Protein AF-A0AAE1U881-F1 (afdb_monomer_lite)

Radius of gyration: 25.18 Å; chains: 1; bounding box: 55×27×67 Å

Sequence (173 aa):
MDYFKRRETMLNYSKLDHSGSFHQSNKAAVLASYVVVLKIAQQKKPHSIGETLVMPCTKEIVRIMLGEQHAKKLDTQPLSDNTVQRRIADMSTDIKDQVVSEIKTAPLGTFALQLDETTDDSAAKTLPSDLKEVLDDTVKMVNFVKSSALNSRLFRLLCSDLDSVHETLLYAR

Structure (mmCIF, N/CA/C/O backbone):
data_AF-A0AAE1U881-F1
#
_entry.id   AF-A0AAE1U881-F1
#
loop_
_atom_site.group_PDB
_atom_site.id
_atom_site.type_symbol
_atom_site.label_atom_id
_atom_site.label_alt_id
_atom_site.label_comp_id
_atom_site.label_asym_id
_atom_site.label_entity_id
_atom_site.label_seq_id
_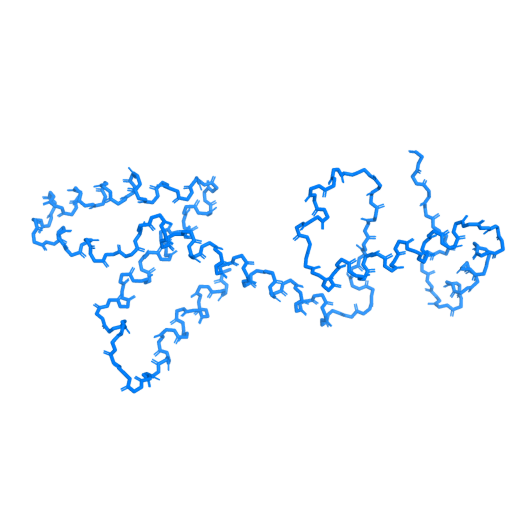atom_site.pdbx_PDB_ins_code
_atom_site.Cartn_x
_atom_site.Cartn_y
_atom_site.Cartn_z
_atom_site.occupancy
_atom_site.B_iso_or_equiv
_atom_site.auth_seq_id
_atom_site.auth_comp_id
_atom_site.auth_asym_id
_atom_site.auth_atom_id
_atom_site.pdbx_PDB_model_num
ATOM 1 N N . MET A 1 1 ? -2.258 -9.888 2.201 1.00 45.12 1 MET A N 1
ATOM 2 C CA . MET A 1 1 ? -2.728 -10.683 3.365 1.00 45.12 1 MET A CA 1
ATOM 3 C C . MET A 1 1 ? -1.633 -10.857 4.409 1.00 45.12 1 MET A C 1
ATOM 5 O O . MET A 1 1 ? -1.934 -10.800 5.597 1.00 45.12 1 MET A O 1
ATOM 9 N N . ASP A 1 2 ? -0.375 -11.000 3.990 1.00 56.84 2 ASP A N 1
ATOM 10 C CA . ASP A 1 2 ? 0.729 -11.250 4.920 1.00 56.84 2 ASP A CA 1
ATOM 11 C C . ASP A 1 2 ? 1.085 -10.063 5.809 1.00 56.84 2 ASP A C 1
ATOM 13 O O . ASP A 1 2 ? 1.505 -10.284 6.935 1.00 56.84 2 ASP A O 1
ATOM 17 N N . TYR A 1 3 ? 0.829 -8.821 5.387 1.00 59.84 3 TYR A N 1
ATOM 18 C CA . TYR A 1 3 ? 1.012 -7.648 6.246 1.00 59.84 3 TYR A CA 1
ATOM 19 C C . TYR A 1 3 ? 0.284 -7.763 7.585 1.00 59.84 3 TYR A C 1
ATOM 21 O O . TYR A 1 3 ? 0.876 -7.563 8.640 1.00 59.84 3 TYR A O 1
ATOM 29 N N . PHE A 1 4 ? -1.000 -8.127 7.552 1.00 54.66 4 PHE A N 1
ATOM 30 C CA . PHE A 1 4 ? -1.821 -8.205 8.757 1.00 54.66 4 PHE A CA 1
ATOM 31 C C . PHE A 1 4 ? -1.379 -9.350 9.664 1.00 54.66 4 PHE A C 1
ATOM 33 O O . PHE A 1 4 ? -1.270 -9.142 10.867 1.00 54.66 4 PHE A O 1
ATOM 40 N N . LYS A 1 5 ? -1.028 -10.510 9.089 1.00 55.50 5 LYS A N 1
ATOM 41 C CA . LYS A 1 5 ? -0.435 -11.625 9.843 1.00 55.50 5 LYS A CA 1
ATOM 42 C C . LYS A 1 5 ? 0.919 -11.239 10.444 1.00 55.50 5 LYS A C 1
ATOM 44 O O . LYS A 1 5 ? 1.162 -11.496 11.619 1.00 55.50 5 LYS A O 1
ATOM 49 N N . ARG A 1 6 ? 1.789 -10.568 9.679 1.00 64.81 6 ARG A N 1
ATOM 50 C CA . ARG A 1 6 ? 3.095 -10.069 10.140 1.00 64.81 6 ARG A CA 1
ATOM 51 C C . ARG A 1 6 ? 2.940 -9.035 11.251 1.00 64.81 6 ARG A C 1
ATOM 53 O O . ARG A 1 6 ? 3.655 -9.112 12.241 1.00 64.81 6 ARG A O 1
ATOM 60 N N . ARG A 1 7 ? 1.991 -8.104 11.134 1.00 58.34 7 ARG A N 1
ATOM 61 C CA . ARG A 1 7 ? 1.755 -7.043 12.123 1.00 58.34 7 ARG A CA 1
ATOM 62 C C . ARG A 1 7 ? 1.083 -7.570 13.392 1.00 58.34 7 ARG A C 1
ATOM 64 O O . ARG A 1 7 ? 1.473 -7.165 14.479 1.00 58.34 7 ARG A O 1
ATOM 71 N N . GLU A 1 8 ? 0.154 -8.518 13.277 1.00 52.75 8 GLU A N 1
ATOM 72 C CA . GLU A 1 8 ? -0.382 -9.287 14.411 1.00 52.75 8 GLU A CA 1
ATOM 73 C C . GLU A 1 8 ? 0.737 -10.039 15.147 1.00 52.75 8 GLU A C 1
ATOM 75 O O . GLU A 1 8 ? 0.843 -9.963 16.371 1.00 52.75 8 GLU A O 1
ATOM 80 N N . THR A 1 9 ? 1.638 -10.678 14.3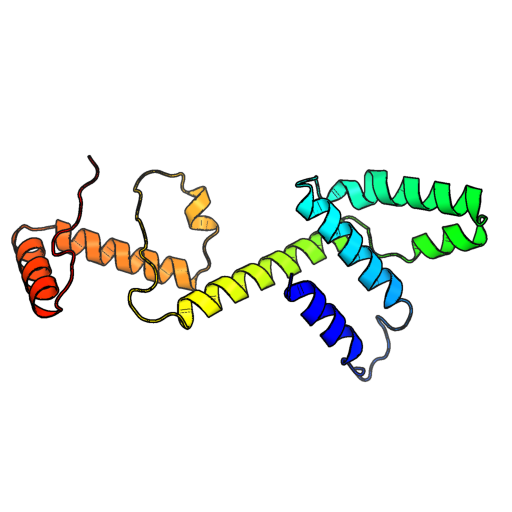96 1.00 52.66 9 THR A N 1
ATOM 81 C CA . THR A 1 9 ? 2.817 -11.366 14.939 1.00 52.66 9 THR A CA 1
ATOM 82 C C . THR A 1 9 ? 3.756 -10.376 15.644 1.00 52.66 9 THR A C 1
ATOM 84 O O . THR A 1 9 ? 4.108 -10.590 16.799 1.00 52.66 9 THR A O 1
ATOM 87 N N . MET A 1 10 ? 4.089 -9.235 15.029 1.00 56.12 10 MET A N 1
ATOM 88 C CA . MET A 1 10 ? 4.924 -8.191 15.647 1.00 56.12 10 MET A CA 1
ATOM 89 C C . MET A 1 10 ? 4.305 -7.624 16.932 1.00 56.12 10 MET A C 1
ATOM 91 O O . MET A 1 10 ? 4.990 -7.526 17.944 1.00 56.12 10 MET A O 1
ATOM 95 N N . LEU A 1 11 ? 2.999 -7.331 16.943 1.00 50.72 11 LEU A N 1
ATOM 96 C CA . LEU A 1 11 ? 2.283 -6.865 18.141 1.00 50.72 11 LEU A CA 1
ATOM 97 C C . LEU A 1 11 ? 2.282 -7.900 19.284 1.00 50.72 11 LEU A C 1
ATOM 99 O O . LEU A 1 11 ? 2.150 -7.535 20.461 1.00 50.72 11 LEU A O 1
ATOM 103 N N . ASN A 1 12 ? 2.439 -9.186 18.962 1.00 51.16 12 ASN A N 1
ATOM 104 C CA . ASN A 1 12 ? 2.594 -10.255 19.945 1.00 51.16 12 ASN A CA 1
ATOM 105 C C . ASN A 1 12 ? 4.025 -10.356 20.504 1.00 51.16 12 ASN A C 1
ATOM 107 O O . ASN A 1 12 ? 4.168 -10.729 21.668 1.00 51.16 12 ASN A O 1
ATOM 111 N N . TYR A 1 13 ? 5.055 -9.964 19.743 1.00 44.28 13 TYR A N 1
ATOM 112 C CA . TYR A 1 13 ? 6.470 -10.074 20.139 1.00 44.28 13 TYR A CA 1
ATOM 113 C C . TYR A 1 13 ? 7.120 -8.782 20.670 1.00 44.28 13 TYR A C 1
ATOM 115 O O . TYR A 1 13 ? 8.181 -8.863 21.290 1.00 44.28 13 TYR A O 1
ATOM 123 N N . SER A 1 14 ? 6.513 -7.603 20.503 1.00 40.62 14 SER A N 1
ATOM 124 C CA . SER A 1 14 ? 7.066 -6.351 21.044 1.00 40.62 14 SER A CA 1
ATOM 125 C C . SER A 1 14 ? 7.014 -6.310 22.582 1.00 40.62 14 SER A C 1
ATOM 127 O O . SER A 1 14 ? 5.945 -6.135 23.173 1.00 40.62 14 SER A O 1
ATOM 129 N N . LYS A 1 15 ? 8.176 -6.439 23.240 1.00 42.75 15 LYS A N 1
ATOM 130 C CA . LYS A 1 15 ? 8.387 -6.058 24.648 1.00 42.75 15 LYS A CA 1
ATOM 131 C C . LYS A 1 15 ? 8.886 -4.604 24.741 1.00 42.75 15 LYS A C 1
ATOM 133 O O . LYS A 1 15 ? 9.918 -4.274 24.176 1.00 42.75 15 LYS A O 1
ATOM 138 N N . LEU A 1 16 ? 8.093 -3.816 25.469 1.00 41.12 16 LEU A N 1
ATOM 139 C CA . LEU A 1 16 ? 8.283 -2.548 26.197 1.00 41.12 16 LEU A CA 1
ATOM 140 C C . LEU A 1 16 ? 9.583 -1.737 26.023 1.00 41.12 16 LEU A C 1
ATOM 142 O O . LEU A 1 16 ? 10.669 -2.165 26.406 1.00 41.12 16 LEU A O 1
ATOM 146 N N . ASP A 1 17 ? 9.405 -0.477 25.637 1.00 38.25 17 ASP A N 1
ATOM 147 C CA . ASP A 1 17 ? 10.248 0.656 26.000 1.00 38.25 17 ASP A CA 1
ATOM 148 C C . ASP A 1 17 ? 9.961 1.145 27.439 1.00 38.25 17 ASP A C 1
ATOM 150 O O . ASP A 1 17 ? 8.863 1.014 27.985 1.00 38.25 17 ASP A O 1
ATOM 154 N N . HIS A 1 18 ? 10.995 1.702 28.075 1.00 46.16 18 HIS A N 1
ATOM 155 C CA . HIS A 1 18 ? 11.092 1.975 29.519 1.00 46.16 18 HIS A CA 1
ATOM 156 C C . HIS A 1 18 ? 10.112 3.038 30.063 1.00 46.16 18 HIS A C 1
ATOM 158 O O . HIS A 1 18 ? 10.101 3.290 31.264 1.00 46.16 18 HIS A O 1
ATOM 164 N N . SER A 1 19 ? 9.296 3.672 29.210 1.00 42.97 19 SER A N 1
ATOM 165 C CA . SER A 1 19 ? 8.394 4.761 29.613 1.00 42.97 19 SER A CA 1
ATOM 166 C C . SER A 1 19 ? 6.950 4.328 29.877 1.00 42.97 19 SER A C 1
ATOM 168 O O . SER A 1 19 ? 6.189 5.140 30.400 1.00 42.97 19 SER A O 1
ATOM 170 N N . GLY A 1 20 ? 6.544 3.102 29.522 1.00 45.28 20 GLY A N 1
ATOM 171 C CA . GLY A 1 20 ? 5.265 2.512 29.952 1.00 45.28 20 GLY A CA 1
ATOM 172 C C . GLY A 1 20 ? 3.992 3.348 29.728 1.00 45.28 20 GLY A C 1
ATOM 173 O O . GLY A 1 20 ? 2.990 3.097 30.391 1.00 45.28 20 GLY A O 1
ATOM 174 N N . SER A 1 21 ? 3.999 4.338 28.829 1.00 44.47 21 SER A N 1
ATOM 175 C CA . SER A 1 21 ? 2.911 5.317 28.690 1.00 44.47 21 SER A CA 1
ATOM 176 C C . SER A 1 21 ? 2.473 5.490 27.237 1.00 44.47 21 SER A C 1
ATOM 178 O O . SER A 1 21 ? 2.436 6.587 26.701 1.00 44.47 21 SER A O 1
ATOM 180 N N . PHE A 1 22 ? 2.159 4.374 26.583 1.00 43.28 22 PHE A N 1
ATOM 181 C CA . PHE A 1 22 ? 1.085 4.238 25.593 1.00 43.28 22 PHE A CA 1
ATOM 182 C C . PHE A 1 22 ? 0.997 2.742 25.231 1.00 43.28 22 PHE A C 1
ATOM 184 O O . PHE A 1 22 ? 2.019 2.098 25.047 1.00 43.28 22 PHE A O 1
ATOM 191 N N . HIS A 1 23 ? -0.208 2.178 25.106 1.00 50.84 23 HIS A N 1
ATOM 192 C CA . HI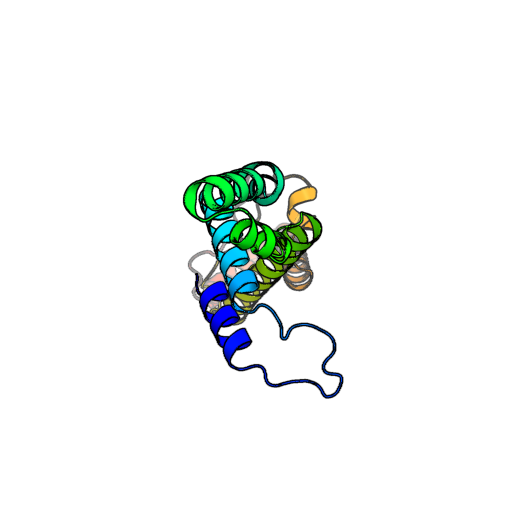S A 1 23 ? -0.471 0.850 24.501 1.00 50.84 23 HIS A CA 1
ATOM 193 C C . HIS A 1 23 ? -0.380 -0.443 25.339 1.00 50.84 23 HIS A C 1
ATOM 195 O O . HIS A 1 23 ? -0.095 -1.502 24.780 1.00 50.84 23 HIS A O 1
ATOM 201 N N . GLN A 1 24 ? -0.768 -0.447 26.620 1.00 45.09 24 GLN A N 1
ATOM 202 C CA . GLN A 1 24 ? -1.007 -1.726 27.322 1.00 45.09 24 GLN A CA 1
ATOM 203 C C . GLN A 1 24 ? -2.484 -2.157 27.410 1.00 45.09 24 GLN A C 1
ATOM 205 O O . GLN A 1 24 ? -2.758 -3.334 27.626 1.00 45.09 24 GLN A O 1
ATOM 210 N N . SER A 1 25 ? -3.464 -1.278 27.188 1.00 50.34 25 SER A N 1
ATOM 211 C CA . SER A 1 25 ? -4.850 -1.591 27.572 1.00 50.34 25 SER A CA 1
ATOM 212 C C . SER A 1 25 ? -5.739 -2.261 26.517 1.00 50.34 25 SER A C 1
ATOM 214 O O . SER A 1 25 ? -6.826 -2.694 26.893 1.00 50.34 25 SER A O 1
ATOM 216 N N . ASN A 1 26 ? -5.360 -2.403 25.233 1.00 64.50 26 ASN A N 1
ATOM 217 C CA . ASN A 1 26 ? -6.306 -3.018 24.282 1.00 64.50 26 ASN A CA 1
ATOM 218 C C . ASN A 1 26 ? -5.733 -3.630 22.985 1.00 64.50 26 ASN A C 1
ATOM 220 O O . ASN A 1 26 ? -6.135 -3.254 21.882 1.00 64.50 26 ASN A O 1
ATOM 224 N N . LYS A 1 27 ? -4.828 -4.621 23.085 1.00 67.31 27 LYS A N 1
ATOM 225 C CA . LYS A 1 27 ? -4.361 -5.390 21.903 1.00 67.31 27 LYS A CA 1
ATOM 226 C C . LYS A 1 27 ? -5.532 -5.945 21.075 1.00 67.31 27 LYS A C 1
ATOM 228 O O . LYS A 1 27 ? -5.518 -5.854 19.850 1.00 67.31 27 LYS A O 1
ATOM 233 N N . ALA A 1 28 ? -6.570 -6.449 21.747 1.00 72.50 28 ALA A N 1
ATOM 234 C CA . ALA A 1 28 ? -7.765 -6.991 21.105 1.00 72.50 28 ALA A CA 1
ATOM 235 C C . ALA A 1 28 ? -8.519 -5.939 20.272 1.00 72.50 28 ALA A C 1
ATOM 237 O O . ALA A 1 28 ? -8.853 -6.207 19.121 1.00 72.50 28 ALA A O 1
ATOM 238 N N . ALA A 1 29 ? -8.733 -4.725 20.792 1.00 71.75 29 ALA A N 1
ATOM 239 C CA . ALA A 1 29 ? -9.404 -3.674 20.026 1.00 71.75 29 ALA A CA 1
ATOM 240 C C . ALA A 1 29 ? -8.562 -3.151 18.861 1.00 71.75 29 ALA A C 1
ATOM 242 O O . ALA A 1 29 ? -9.113 -2.794 17.817 1.00 71.75 29 ALA A O 1
ATOM 243 N N . VAL A 1 30 ? -7.233 -3.124 19.001 1.00 70.44 30 VAL A N 1
ATOM 244 C CA . VAL A 1 30 ? -6.331 -2.782 17.892 1.00 70.44 30 VAL A CA 1
ATOM 245 C C . VAL A 1 30 ? -6.457 -3.810 16.764 1.00 70.44 30 VAL A C 1
ATOM 247 O O . VAL A 1 30 ? -6.612 -3.419 15.605 1.00 70.44 30 VAL A O 1
ATOM 250 N N . LEU A 1 31 ? -6.468 -5.106 17.088 1.00 72.44 31 LEU A N 1
ATOM 251 C CA . LEU A 1 31 ? -6.682 -6.176 16.108 1.00 72.44 31 LEU A CA 1
ATOM 252 C C . LEU A 1 31 ? -8.073 -6.095 15.468 1.00 72.44 31 LEU A C 1
ATOM 254 O O . LEU A 1 31 ? -8.178 -6.081 14.242 1.00 72.44 31 LEU A O 1
ATOM 258 N N . ALA A 1 32 ? -9.130 -5.948 16.272 1.00 77.06 32 ALA A N 1
ATOM 259 C CA . ALA A 1 32 ? -10.504 -5.832 15.782 1.00 77.06 32 ALA A CA 1
ATOM 260 C C . ALA A 1 32 ? -10.662 -4.684 14.771 1.00 77.06 32 ALA A C 1
ATOM 262 O O . ALA A 1 32 ? -11.257 -4.848 13.706 1.00 77.06 32 ALA A O 1
ATOM 263 N N . SER A 1 33 ? -10.047 -3.535 15.046 1.00 76.56 33 SER A N 1
ATOM 264 C CA . SER A 1 33 ? -10.070 -2.390 14.130 1.00 76.56 33 SER A CA 1
ATOM 265 C C . SER A 1 33 ? -9.297 -2.642 12.825 1.00 76.56 33 SER A C 1
ATOM 267 O O . SER A 1 33 ? -9.718 -2.148 11.783 1.00 76.56 33 SER A O 1
ATOM 269 N N . TYR A 1 34 ? -8.226 -3.451 12.813 1.00 74.00 34 TYR A N 1
ATOM 270 C CA . TYR A 1 34 ? -7.572 -3.843 11.551 1.00 74.00 34 TYR A CA 1
ATOM 271 C C . TYR A 1 34 ? -8.455 -4.765 10.720 1.00 74.00 34 TYR A C 1
ATOM 273 O O . TYR A 1 34 ? -8.525 -4.602 9.504 1.00 74.00 34 TYR A O 1
ATOM 281 N N . VAL A 1 35 ? -9.153 -5.698 11.371 1.00 79.69 35 VAL A N 1
ATOM 282 C CA . VAL A 1 35 ? -10.097 -6.599 10.700 1.00 79.69 35 VAL A CA 1
ATOM 283 C C . VAL A 1 35 ? -11.209 -5.799 10.021 1.00 79.69 35 VAL A C 1
ATOM 285 O O . VAL A 1 35 ? -11.506 -6.044 8.852 1.00 79.69 35 VAL A O 1
ATOM 288 N N . VAL A 1 36 ? -11.777 -4.804 10.709 1.00 80.12 36 VAL A N 1
ATOM 289 C CA . VAL A 1 36 ? -12.811 -3.924 10.141 1.00 80.12 36 VAL A CA 1
ATOM 290 C C . VAL A 1 36 ? -12.281 -3.161 8.923 1.00 80.12 36 VAL A C 1
ATOM 292 O O . VAL A 1 36 ? -12.899 -3.212 7.860 1.00 80.12 36 VAL A O 1
ATOM 295 N N . VAL A 1 37 ? -11.109 -2.526 9.031 1.00 76.44 37 VAL A N 1
ATOM 296 C CA . VAL A 1 37 ? -10.495 -1.782 7.915 1.00 76.44 37 VAL A CA 1
ATOM 297 C C . VAL A 1 37 ? -10.211 -2.694 6.717 1.00 76.44 37 VAL A C 1
ATOM 299 O O . VAL A 1 37 ? -10.511 -2.326 5.582 1.00 76.44 37 VAL A O 1
ATOM 302 N N . LEU A 1 38 ? -9.701 -3.908 6.948 1.00 76.12 38 LEU A N 1
ATOM 303 C CA . LEU A 1 38 ? -9.454 -4.883 5.884 1.00 76.12 38 LEU A CA 1
ATOM 304 C C . LEU A 1 38 ? -10.745 -5.254 5.144 1.00 76.12 38 LEU A C 1
ATOM 306 O O . LEU A 1 38 ? -10.754 -5.313 3.917 1.00 76.12 38 LEU A O 1
ATOM 310 N N . LYS A 1 39 ? -11.842 -5.489 5.870 1.00 80.81 39 LYS A N 1
ATOM 311 C CA . LYS A 1 39 ? -13.136 -5.833 5.261 1.00 80.81 39 LYS A CA 1
ATOM 312 C C . LYS A 1 39 ? -13.704 -4.682 4.432 1.00 80.81 39 LYS A C 1
ATOM 314 O O . LYS A 1 39 ? -14.186 -4.920 3.327 1.00 80.81 39 LYS A O 1
ATOM 319 N N . ILE A 1 40 ? -13.588 -3.450 4.923 1.00 78.12 40 ILE A N 1
ATOM 320 C CA . ILE A 1 40 ? -13.981 -2.235 4.193 1.00 78.12 40 ILE A CA 1
ATOM 321 C C . ILE A 1 40 ? -13.180 -2.110 2.890 1.00 78.12 40 ILE A C 1
ATOM 323 O O . ILE A 1 40 ? -13.765 -1.927 1.819 1.00 78.12 40 ILE A O 1
ATOM 327 N N . ALA A 1 41 ? -11.857 -2.283 2.967 1.00 75.44 41 ALA A N 1
ATOM 328 C CA . ALA A 1 41 ? -10.965 -2.213 1.813 1.00 75.44 41 ALA A CA 1
ATOM 329 C C . ALA A 1 41 ? -11.264 -3.311 0.776 1.00 75.44 41 ALA A C 1
ATOM 331 O O . ALA A 1 41 ? -11.364 -3.021 -0.414 1.00 75.44 41 ALA A O 1
ATOM 332 N N . GLN A 1 42 ? -11.488 -4.556 1.216 1.00 74.06 42 GLN A N 1
ATOM 333 C CA . GLN A 1 42 ? -11.871 -5.675 0.340 1.00 74.06 42 GLN A CA 1
ATOM 334 C C . GLN A 1 42 ? -13.174 -5.405 -0.421 1.00 74.06 42 GLN A C 1
ATOM 336 O O . GLN A 1 42 ? -13.320 -5.824 -1.566 1.00 74.06 42 GLN A O 1
ATOM 341 N N . GLN A 1 43 ? -14.108 -4.680 0.196 1.00 78.19 43 GLN A N 1
ATOM 342 C CA . GLN A 1 43 ? -15.370 -4.286 -0.427 1.00 78.19 43 GLN A CA 1
ATOM 343 C C . GLN A 1 43 ? -15.281 -2.971 -1.222 1.00 78.19 43 GLN A C 1
ATOM 345 O O . GLN A 1 43 ? -16.306 -2.497 -1.716 1.00 78.19 43 GLN A O 1
ATOM 350 N N . LYS A 1 44 ? -14.083 -2.376 -1.349 1.00 77.44 44 LYS A N 1
ATOM 351 C CA . LYS A 1 44 ? -13.832 -1.085 -2.015 1.00 77.44 44 LYS A CA 1
ATOM 352 C C . LYS A 1 44 ? -14.728 0.047 -1.490 1.00 77.44 44 LYS A C 1
ATOM 354 O O . LYS A 1 44 ? -15.172 0.906 -2.250 1.00 77.44 44 LYS A O 1
ATOM 359 N N . LYS A 1 45 ? -15.048 0.028 -0.194 1.00 79.94 45 LYS A N 1
ATOM 360 C CA . LYS A 1 45 ? -15.886 1.052 0.443 1.00 79.94 45 LYS A CA 1
ATOM 361 C C . LYS A 1 45 ? -15.039 2.231 0.938 1.00 79.94 45 LYS A C 1
ATOM 363 O O . LYS A 1 45 ? -13.851 2.045 1.209 1.00 79.94 45 LYS A O 1
ATOM 368 N N . PRO A 1 46 ? -15.633 3.432 1.084 1.00 77.25 46 PRO A N 1
ATOM 369 C CA . PRO A 1 46 ? -14.954 4.566 1.701 1.00 77.25 46 PRO A CA 1
ATOM 370 C C . PRO A 1 46 ? -14.463 4.210 3.102 1.00 77.25 46 PRO A C 1
ATOM 372 O O . PRO A 1 46 ? -15.165 3.541 3.858 1.00 77.25 46 PRO A O 1
ATOM 375 N N . HIS A 1 47 ? -13.276 4.685 3.464 1.00 70.75 47 HIS A N 1
ATOM 376 C CA . HIS A 1 47 ? -12.670 4.391 4.761 1.00 70.75 47 HIS A CA 1
ATOM 377 C C . HIS A 1 47 ? -13.488 4.929 5.948 1.00 70.75 47 HIS A C 1
ATOM 379 O O . HIS A 1 47 ? -13.504 4.305 7.008 1.00 70.75 47 HIS A O 1
ATOM 385 N N . SER A 1 48 ? -14.244 6.008 5.733 1.00 78.00 48 SER A N 1
ATOM 386 C CA . SER A 1 48 ? -15.149 6.618 6.713 1.00 78.00 48 SER A CA 1
ATOM 387 C C . SER A 1 48 ? -16.344 5.738 7.092 1.00 78.00 48 SER A C 1
ATOM 389 O O . SER A 1 48 ? -16.988 5.983 8.111 1.00 78.00 48 SER A O 1
ATOM 391 N N . ILE A 1 49 ? -16.664 4.683 6.325 1.00 82.62 49 ILE A N 1
ATOM 392 C CA . ILE A 1 49 ? -17.806 3.802 6.634 1.00 82.62 49 ILE A CA 1
ATOM 393 C C . ILE A 1 49 ? -17.642 3.099 7.992 1.00 82.62 49 ILE A C 1
ATOM 395 O O . ILE A 1 49 ? -18.630 2.759 8.644 1.00 82.62 49 ILE A O 1
ATOM 399 N N . GLY A 1 50 ? -16.390 2.901 8.425 1.00 79.88 50 GLY A N 1
ATOM 400 C CA . GLY A 1 50 ? -16.048 2.307 9.713 1.00 79.88 50 GLY A CA 1
ATOM 401 C C . GLY A 1 50 ? -16.574 3.125 10.893 1.00 79.88 50 GLY A C 1
ATOM 402 O O . GLY A 1 50 ? -17.217 2.569 11.783 1.00 79.88 50 GLY A O 1
ATOM 403 N N . GLU A 1 51 ? -16.340 4.437 10.876 1.00 78.06 51 GLU A N 1
ATOM 404 C CA . GLU A 1 51 ? -16.776 5.358 11.930 1.00 78.06 51 GLU A CA 1
ATOM 405 C C . GLU A 1 51 ? -18.231 5.797 11.752 1.00 78.06 51 GLU A C 1
ATOM 407 O O . GLU A 1 51 ? -18.994 5.808 12.712 1.00 78.06 51 GLU A O 1
ATOM 412 N N . THR A 1 52 ? -18.643 6.107 10.522 1.00 80.94 52 THR A N 1
ATOM 413 C CA . THR A 1 52 ? -19.966 6.695 10.251 1.00 80.94 52 THR A CA 1
ATOM 414 C C . THR A 1 52 ? -21.123 5.704 10.361 1.00 80.94 52 THR A C 1
ATOM 416 O O . THR A 1 52 ? -22.248 6.121 10.628 1.00 80.94 52 THR A O 1
ATOM 419 N N . LEU A 1 53 ? -20.874 4.404 10.158 1.00 84.38 53 LEU A N 1
ATOM 420 C CA . LEU A 1 53 ? -21.939 3.398 10.123 1.00 84.38 53 LEU A CA 1
ATOM 421 C C . LEU A 1 53 ? -21.604 2.136 10.917 1.00 84.38 53 LEU A C 1
ATOM 423 O O . LEU A 1 53 ? -22.369 1.741 11.795 1.00 84.38 53 LEU A O 1
ATOM 427 N N . VAL A 1 54 ? -20.463 1.501 10.635 1.00 86.25 54 VAL A N 1
ATOM 428 C CA . VAL A 1 54 ? -20.139 0.189 11.221 1.00 86.25 54 VAL A CA 1
ATOM 429 C C . VAL A 1 54 ? -20.036 0.278 12.743 1.00 86.25 54 VAL A C 1
ATOM 431 O O . VAL A 1 54 ? -20.611 -0.562 13.439 1.00 86.25 54 VAL A O 1
ATOM 434 N N . MET A 1 55 ? -19.356 1.295 13.277 1.00 85.62 55 MET A N 1
ATOM 435 C CA . MET A 1 55 ? -19.214 1.470 14.721 1.00 85.62 55 MET A CA 1
ATOM 436 C C . MET A 1 55 ? -20.547 1.804 15.420 1.00 85.62 55 MET A C 1
ATOM 438 O O . MET A 1 55 ? -20.884 1.083 16.363 1.00 85.62 55 MET A O 1
ATOM 442 N N . PRO A 1 56 ? -21.343 2.801 14.976 1.00 86.50 56 PRO A N 1
ATOM 443 C CA . PRO A 1 56 ? -22.662 3.073 15.546 1.00 86.50 56 PRO A CA 1
ATOM 444 C C . PRO A 1 56 ? -23.571 1.841 15.568 1.00 86.50 56 PRO A C 1
ATOM 446 O O . PRO A 1 56 ? -24.130 1.511 16.612 1.00 86.50 56 PRO A O 1
ATOM 449 N N . CYS A 1 57 ? -23.652 1.103 14.454 1.00 87.56 57 CYS A N 1
ATOM 450 C CA . CYS A 1 57 ? -24.452 -0.120 14.382 1.00 87.56 57 CYS A CA 1
ATOM 451 C C . CYS A 1 57 ? -23.943 -1.193 15.350 1.00 87.56 57 CYS A C 1
ATOM 453 O O . CYS A 1 57 ? -24.736 -1.816 16.051 1.00 87.56 57 CYS A O 1
ATOM 455 N N . THR A 1 58 ? -22.625 -1.395 15.429 1.00 88.19 58 THR A N 1
ATOM 456 C CA . THR A 1 58 ? -22.031 -2.380 16.347 1.00 88.19 58 THR A CA 1
ATOM 457 C C . THR A 1 58 ? -22.320 -2.020 17.803 1.00 88.19 58 THR A C 1
ATOM 459 O O . THR A 1 58 ? -22.662 -2.895 18.599 1.00 88.19 58 THR A O 1
ATOM 462 N N . LYS A 1 59 ? -22.229 -0.732 18.154 1.00 88.00 59 LYS A N 1
ATOM 463 C CA . LYS A 1 59 ? -22.517 -0.243 19.503 1.00 88.00 59 LYS A CA 1
ATOM 464 C C . LYS A 1 59 ? -23.976 -0.462 19.882 1.00 88.00 59 LYS A C 1
ATOM 466 O O . LYS A 1 59 ? -24.231 -0.952 20.979 1.00 88.00 59 LYS A O 1
ATOM 471 N N . GLU A 1 60 ? -24.906 -0.179 18.973 1.00 88.44 60 GLU A N 1
ATOM 472 C CA . GLU A 1 60 ? -26.337 -0.372 19.219 1.00 8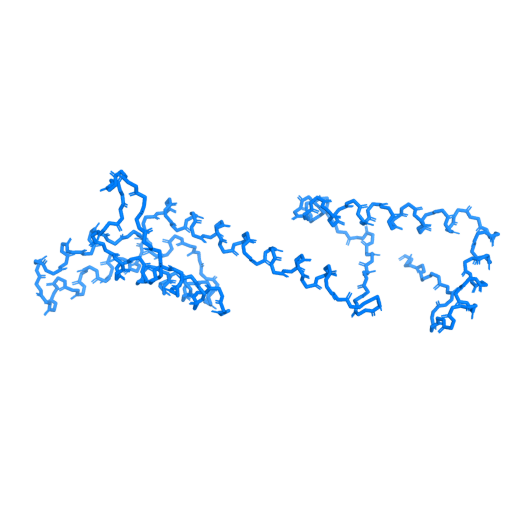8.44 60 GLU A CA 1
ATOM 473 C C . GLU A 1 60 ? -26.698 -1.858 19.355 1.00 88.44 60 GLU A C 1
ATOM 475 O O . GLU A 1 60 ? -27.391 -2.246 20.293 1.00 88.44 60 GLU A O 1
ATOM 480 N N . ILE A 1 61 ? -26.144 -2.720 18.495 1.00 89.31 61 ILE A N 1
ATOM 481 C CA . ILE A 1 61 ? -26.324 -4.177 18.593 1.00 89.31 61 ILE A CA 1
ATOM 482 C C . ILE A 1 61 ? -25.821 -4.693 19.947 1.00 89.31 61 ILE A C 1
ATOM 484 O O . ILE A 1 61 ? -26.535 -5.415 20.642 1.00 89.31 61 ILE A O 1
ATOM 488 N N . VAL A 1 62 ? -24.609 -4.305 20.357 1.00 90.88 62 VAL A N 1
ATOM 489 C CA . VAL A 1 62 ? -24.029 -4.729 21.641 1.00 90.88 62 VAL A CA 1
ATOM 490 C C . VAL A 1 62 ? -24.822 -4.171 22.820 1.00 90.88 62 VAL A C 1
ATOM 492 O O . VAL A 1 62 ? -25.047 -4.889 23.791 1.00 90.88 62 VAL A O 1
ATOM 495 N N . ARG A 1 63 ? -25.296 -2.926 22.737 1.00 91.56 63 ARG A N 1
ATOM 496 C CA . ARG A 1 63 ? -26.154 -2.315 23.755 1.00 91.56 63 ARG A CA 1
ATOM 497 C C . ARG A 1 63 ? -27.459 -3.090 23.933 1.00 91.56 63 ARG A C 1
ATOM 499 O O . ARG A 1 63 ? -27.806 -3.404 25.068 1.00 91.56 63 ARG A O 1
ATOM 506 N N . ILE A 1 64 ? -28.147 -3.422 22.839 1.00 88.50 64 ILE A N 1
ATOM 507 C CA . ILE A 1 64 ? -29.427 -4.144 22.867 1.00 88.50 64 ILE A CA 1
ATOM 508 C C . ILE A 1 64 ? -29.236 -5.587 23.349 1.00 88.50 64 ILE A C 1
ATOM 510 O O . ILE A 1 64 ? -29.994 -6.055 24.194 1.00 88.50 64 ILE A O 1
ATOM 514 N N . MET A 1 65 ? -28.235 -6.300 22.825 1.00 93.69 65 MET A N 1
ATOM 515 C CA . MET A 1 65 ? -28.082 -7.740 23.071 1.00 93.69 65 MET A CA 1
ATOM 516 C C . MET A 1 65 ? -27.311 -8.072 24.353 1.00 93.69 65 MET A C 1
ATOM 518 O O . MET A 1 65 ? -27.587 -9.089 24.981 1.00 93.69 65 MET A O 1
ATOM 522 N N . LEU A 1 66 ? -26.322 -7.254 24.725 1.00 90.50 66 LEU A N 1
ATOM 523 C CA . LEU A 1 66 ? -25.382 -7.533 25.822 1.00 90.50 66 LEU A CA 1
ATOM 524 C C . LEU A 1 66 ? -25.432 -6.480 26.938 1.00 90.50 66 LEU A C 1
ATOM 526 O O . LEU A 1 66 ? -24.824 -6.669 27.989 1.00 90.50 66 LEU A O 1
ATOM 530 N N . GLY A 1 67 ? -26.156 -5.379 26.734 1.00 88.12 67 GLY A N 1
ATOM 531 C CA . GLY A 1 67 ? -26.324 -4.311 27.711 1.00 88.12 67 GLY A CA 1
ATOM 532 C C . GLY A 1 67 ? -25.282 -3.190 27.616 1.00 88.12 67 GLY A C 1
ATOM 533 O O . GLY A 1 67 ? -24.175 -3.334 27.090 1.00 88.12 67 GLY A O 1
ATOM 534 N N . GLU A 1 68 ? -25.640 -2.042 28.195 1.00 87.94 68 GLU A N 1
ATOM 535 C CA . GLU A 1 68 ? -24.903 -0.772 28.094 1.00 87.94 68 GLU A CA 1
ATOM 536 C C . GLU A 1 68 ? -23.433 -0.863 28.538 1.00 87.94 68 GLU A C 1
ATOM 538 O O . GLU A 1 68 ? -22.546 -0.228 27.967 1.00 87.94 68 GLU A O 1
ATOM 543 N N . GLN A 1 69 ? -23.154 -1.684 29.553 1.00 84.94 69 GLN A N 1
ATOM 544 C CA . GLN A 1 69 ? -21.811 -1.839 30.123 1.00 84.94 69 GLN A CA 1
ATOM 545 C C . GLN A 1 69 ? -20.818 -2.437 29.114 1.00 84.94 69 GLN A C 1
ATOM 547 O O . GLN A 1 69 ? -19.628 -2.121 29.142 1.00 84.94 69 GLN A O 1
ATOM 552 N N . HIS A 1 70 ? -21.301 -3.285 28.202 1.00 82.56 70 HIS A N 1
ATOM 553 C CA . HIS A 1 70 ? -20.486 -3.880 27.146 1.00 82.56 70 HIS A CA 1
ATOM 554 C C . HIS A 1 70 ? -20.316 -2.925 25.963 1.00 82.56 70 HIS A C 1
ATOM 556 O O . HIS A 1 70 ? -19.228 -2.858 25.393 1.00 82.56 70 HIS A O 1
ATOM 562 N N . ALA A 1 71 ? -21.338 -2.120 25.658 1.00 84.06 71 ALA A N 1
ATOM 563 C CA . ALA A 1 71 ? -21.274 -1.109 24.606 1.00 84.06 71 ALA A CA 1
ATOM 564 C C . ALA A 1 71 ? -20.233 -0.019 24.912 1.00 84.06 71 ALA A C 1
ATOM 566 O O . ALA A 1 71 ? -19.487 0.382 24.024 1.00 84.06 71 ALA A O 1
ATOM 567 N N . LYS A 1 72 ? -20.094 0.395 26.179 1.00 82.06 72 LYS A N 1
ATOM 568 C CA . LYS A 1 72 ? -19.067 1.366 26.608 1.00 82.06 72 LYS A CA 1
ATOM 569 C C . LYS A 1 72 ? -17.629 0.900 26.365 1.00 82.06 72 LYS A C 1
ATOM 571 O O . LYS A 1 72 ? -16.736 1.722 26.199 1.00 82.06 72 LYS A O 1
ATOM 576 N N . LYS A 1 73 ? -17.373 -0.413 26.302 1.00 78.69 73 LYS A N 1
ATOM 577 C CA . LYS A 1 73 ? -16.032 -0.930 25.973 1.00 78.69 73 LYS A CA 1
ATOM 578 C C . LYS A 1 73 ? -15.656 -0.659 24.513 1.00 78.69 73 LYS A C 1
ATOM 580 O O . LYS A 1 73 ? -14.467 -0.563 24.219 1.00 78.69 73 LYS A O 1
ATOM 585 N N . LEU A 1 74 ? -16.630 -0.485 23.616 1.00 76.44 74 LEU A N 1
ATOM 586 C CA . LEU A 1 74 ? -16.384 -0.153 22.207 1.00 76.44 74 LEU A CA 1
ATOM 587 C C . LEU A 1 74 ? -15.873 1.277 22.016 1.00 76.44 74 LEU A C 1
ATOM 589 O O . LEU A 1 74 ? -15.179 1.529 21.038 1.00 76.44 74 LEU A O 1
ATOM 593 N N . ASP A 1 75 ? -16.105 2.177 22.977 1.00 72.00 75 ASP A N 1
ATOM 594 C CA . ASP A 1 75 ? -15.541 3.536 22.948 1.00 72.00 75 ASP A CA 1
ATOM 595 C C . ASP A 1 75 ? -14.008 3.528 23.061 1.00 72.00 75 ASP A C 1
ATOM 597 O O . ASP A 1 75 ? -13.337 4.477 22.668 1.00 72.00 75 ASP A O 1
ATOM 601 N N . THR A 1 76 ? -13.431 2.425 23.547 1.00 71.12 76 THR A N 1
ATOM 602 C CA . THR A 1 76 ? -11.975 2.227 23.572 1.00 71.12 76 THR A CA 1
ATOM 603 C C . THR A 1 76 ? -11.413 1.701 22.250 1.00 71.12 76 THR A C 1
ATOM 605 O O . THR A 1 76 ? -10.194 1.570 22.120 1.00 71.12 76 THR A O 1
ATOM 608 N N . GLN A 1 77 ? -12.265 1.369 21.271 1.00 68.62 77 GLN A N 1
ATOM 609 C CA . GLN A 1 77 ? -11.811 0.836 19.995 1.00 68.62 77 GLN A CA 1
ATOM 610 C C . GLN A 1 77 ? -11.313 1.969 19.083 1.00 68.62 77 GLN A C 1
ATOM 612 O O . GLN A 1 77 ? -12.080 2.867 18.737 1.00 68.62 77 GLN A O 1
ATOM 617 N N . PRO A 1 78 ? -10.049 1.922 18.626 1.00 61.25 78 PRO A N 1
ATOM 618 C CA . PRO A 1 78 ? -9.464 2.964 17.788 1.00 61.25 78 PRO A CA 1
ATOM 619 C C . PRO A 1 78 ? -9.944 2.827 16.335 1.00 61.25 78 PRO A C 1
ATOM 621 O O . PRO A 1 78 ? -9.237 2.293 15.478 1.00 61.25 78 PRO A O 1
ATOM 624 N N . LEU A 1 79 ? -11.176 3.266 16.082 1.00 66.12 79 LEU A N 1
ATOM 625 C CA . LEU A 1 79 ? -11.808 3.334 14.759 1.00 66.12 79 LEU A CA 1
ATOM 626 C C . LEU A 1 79 ? -12.083 4.770 14.292 1.00 66.12 79 LEU A C 1
ATOM 628 O O . LEU A 1 79 ? -12.698 4.925 13.245 1.00 66.12 79 LEU A O 1
ATOM 632 N N . SER A 1 80 ? -11.623 5.793 15.022 1.00 66.12 80 SER A N 1
ATOM 633 C CA . SER A 1 80 ? -11.753 7.184 14.570 1.00 66.12 80 SER A CA 1
ATOM 634 C C . SER A 1 80 ? -11.063 7.402 13.224 1.00 66.12 80 SER A C 1
ATOM 636 O O . SER A 1 80 ? -10.058 6.746 12.927 1.00 66.12 80 SER A O 1
ATOM 638 N N . ASP A 1 81 ? -11.552 8.362 12.450 1.00 58.16 81 ASP A N 1
ATOM 639 C CA . ASP A 1 81 ? -11.107 8.701 11.102 1.00 58.16 81 ASP A CA 1
ATOM 640 C C . ASP A 1 81 ? -9.596 8.953 11.077 1.00 58.16 81 ASP A C 1
ATOM 642 O O . ASP A 1 81 ? -8.885 8.399 10.239 1.00 58.16 81 ASP A O 1
ATOM 646 N N . ASN A 1 82 ? -9.064 9.652 12.086 1.00 61.66 82 ASN A N 1
ATOM 647 C CA . ASN A 1 82 ? -7.622 9.868 12.262 1.00 61.66 82 ASN A CA 1
ATOM 648 C C . ASN A 1 82 ? -6.834 8.551 12.412 1.00 61.66 82 ASN A C 1
ATOM 650 O O . ASN A 1 82 ? -5.711 8.416 11.921 1.00 61.66 82 ASN A O 1
ATOM 654 N N . THR A 1 83 ? -7.414 7.551 13.080 1.00 65.62 83 THR A N 1
ATOM 655 C CA . THR A 1 83 ? -6.794 6.231 13.254 1.00 65.62 83 THR A CA 1
ATOM 656 C C . THR A 1 83 ? -6.915 5.385 11.989 1.00 65.62 83 THR A C 1
ATOM 658 O O . THR A 1 83 ? -5.972 4.682 11.623 1.00 65.62 83 THR A O 1
ATOM 661 N N . VAL A 1 84 ? -8.056 5.441 11.304 1.00 64.56 84 VAL A N 1
ATOM 662 C CA . VAL A 1 84 ? -8.274 4.730 10.040 1.00 64.56 84 VAL A CA 1
ATOM 663 C C . VAL A 1 84 ? -7.356 5.286 8.951 1.00 64.56 84 VAL A C 1
ATOM 665 O O . VAL A 1 84 ? -6.687 4.509 8.270 1.00 64.56 84 VAL A O 1
ATOM 668 N N . GLN A 1 85 ? -7.228 6.609 8.854 1.00 64.25 85 GLN A N 1
ATOM 669 C CA . GLN A 1 85 ? -6.293 7.281 7.954 1.00 64.25 85 GLN A CA 1
ATOM 670 C C . GLN A 1 85 ? -4.851 6.848 8.225 1.00 64.25 85 GLN A C 1
ATOM 672 O O . GLN A 1 85 ? -4.142 6.457 7.297 1.00 64.25 85 GLN A O 1
ATOM 677 N N . ARG A 1 86 ? -4.427 6.838 9.497 1.00 68.19 86 ARG A N 1
ATOM 678 C CA . ARG A 1 86 ? -3.086 6.373 9.876 1.00 68.19 86 ARG A CA 1
ATOM 679 C C . ARG A 1 86 ? -2.847 4.919 9.462 1.00 68.19 86 ARG A C 1
ATOM 681 O O . ARG A 1 86 ? -1.789 4.596 8.938 1.00 68.19 86 ARG A O 1
ATOM 688 N N . ARG A 1 87 ? -3.843 4.043 9.616 1.00 68.94 87 ARG A N 1
ATOM 689 C CA . ARG A 1 87 ? -3.738 2.636 9.189 1.00 68.94 87 ARG A CA 1
ATOM 690 C C . ARG A 1 87 ? -3.664 2.480 7.678 1.00 68.94 87 ARG A C 1
ATOM 692 O O . ARG A 1 87 ? -2.956 1.596 7.212 1.00 68.94 87 ARG A O 1
ATOM 699 N N . ILE A 1 88 ? -4.376 3.311 6.919 1.00 70.88 88 ILE A N 1
ATOM 700 C CA . ILE A 1 88 ? -4.281 3.327 5.454 1.00 70.88 88 ILE A CA 1
ATOM 701 C C . ILE A 1 88 ? -2.891 3.781 5.019 1.00 70.88 88 ILE A C 1
ATOM 703 O O . ILE A 1 88 ? -2.296 3.126 4.170 1.00 70.88 88 ILE A O 1
ATOM 707 N N . ALA A 1 89 ? -2.349 4.834 5.632 1.00 70.25 89 ALA A N 1
ATOM 708 C CA . ALA A 1 89 ? -0.991 5.294 5.355 1.00 70.25 89 ALA A CA 1
ATOM 709 C C . ALA A 1 89 ? 0.056 4.207 5.656 1.00 70.25 89 ALA A C 1
ATOM 711 O O . ALA A 1 89 ? 0.943 3.958 4.838 1.00 70.25 89 ALA A O 1
ATOM 712 N N . ASP A 1 90 ? -0.091 3.501 6.779 1.00 73.31 90 ASP A N 1
ATOM 713 C CA . ASP A 1 90 ? 0.796 2.394 7.138 1.00 73.31 90 ASP A CA 1
ATOM 714 C C . ASP A 1 90 ? 0.710 1.223 6.142 1.00 73.31 90 ASP A C 1
ATOM 716 O O . ASP A 1 90 ? 1.737 0.678 5.743 1.00 73.31 90 ASP A O 1
ATOM 720 N N . MET A 1 91 ? -0.504 0.831 5.730 1.00 75.00 91 MET A N 1
ATOM 721 C CA . MET A 1 91 ? -0.703 -0.220 4.721 1.00 75.00 91 MET A CA 1
ATOM 722 C C . MET A 1 91 ? -0.158 0.200 3.357 1.00 75.00 91 MET A C 1
ATOM 724 O O . MET A 1 91 ? 0.441 -0.608 2.658 1.00 75.00 91 MET A O 1
ATOM 728 N N . SER A 1 92 ? -0.366 1.460 2.974 1.00 72.31 92 SER A N 1
ATOM 729 C CA . SE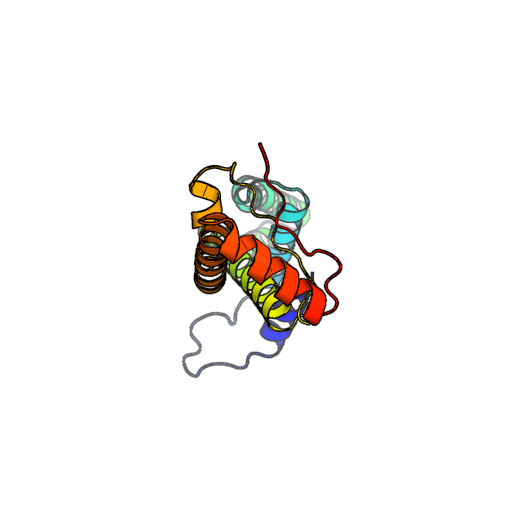R A 1 92 ? 0.135 2.008 1.716 1.00 72.31 92 SER A CA 1
ATOM 730 C C . SER A 1 92 ? 1.659 1.994 1.681 1.00 72.31 92 SER A C 1
ATOM 732 O O . SER A 1 92 ? 2.239 1.648 0.656 1.00 72.31 92 SER A O 1
ATOM 734 N N . THR A 1 93 ? 2.298 2.354 2.795 1.00 75.88 93 THR A N 1
ATOM 735 C CA . THR A 1 93 ? 3.758 2.306 2.932 1.00 75.88 93 THR A CA 1
ATOM 736 C C . THR A 1 93 ? 4.266 0.870 2.827 1.00 75.88 93 THR A C 1
ATOM 738 O O . THR A 1 93 ? 5.161 0.604 2.041 1.00 75.88 93 THR A O 1
ATOM 741 N N . ASP A 1 94 ? 3.640 -0.080 3.521 1.00 77.25 94 ASP A N 1
ATOM 742 C CA . ASP A 1 94 ? 4.053 -1.487 3.466 1.00 77.25 94 ASP A CA 1
ATOM 743 C C . ASP A 1 94 ? 3.885 -2.126 2.076 1.00 77.25 94 ASP A C 1
ATOM 745 O O . ASP A 1 94 ? 4.762 -2.862 1.625 1.00 77.25 94 ASP A O 1
ATOM 749 N N . ILE A 1 95 ? 2.784 -1.830 1.376 1.00 75.94 95 ILE A N 1
ATOM 750 C CA . ILE A 1 95 ? 2.588 -2.281 -0.010 1.00 75.94 95 ILE A CA 1
ATOM 751 C C . ILE A 1 95 ? 3.676 -1.688 -0.906 1.00 75.94 95 ILE A C 1
ATOM 753 O O . ILE A 1 95 ? 4.268 -2.408 -1.709 1.00 75.94 95 ILE A O 1
ATOM 757 N N . LYS A 1 96 ? 3.960 -0.389 -0.756 1.00 75.94 96 LYS A N 1
ATOM 758 C CA . LYS A 1 96 ? 5.041 0.275 -1.487 1.00 75.94 96 LYS A CA 1
ATOM 759 C C . LYS A 1 96 ? 6.378 -0.420 -1.227 1.00 75.94 96 LYS A C 1
ATOM 761 O O . LYS A 1 96 ? 7.081 -0.729 -2.183 1.00 75.94 96 LYS A O 1
ATOM 766 N N . ASP A 1 97 ? 6.709 -0.697 0.028 1.00 78.62 97 ASP A N 1
ATOM 767 C CA . ASP A 1 97 ? 7.981 -1.316 0.402 1.00 78.62 97 ASP A CA 1
ATOM 768 C C . ASP A 1 97 ? 8.106 -2.746 -0.141 1.00 78.62 97 ASP A C 1
ATOM 770 O O . ASP A 1 97 ? 9.170 -3.125 -0.627 1.00 78.62 97 ASP A O 1
ATOM 774 N N . GLN A 1 98 ? 7.017 -3.523 -0.137 1.00 76.50 98 GLN A N 1
ATOM 775 C CA . GLN A 1 98 ? 6.977 -4.855 -0.755 1.00 76.50 98 GLN A CA 1
ATOM 776 C C . GLN A 1 98 ? 7.248 -4.794 -2.251 1.00 76.50 98 GLN A C 1
ATOM 778 O O . GLN A 1 98 ? 8.150 -5.475 -2.728 1.00 76.50 98 GLN A O 1
ATOM 783 N N . VAL A 1 99 ? 6.526 -3.936 -2.974 1.00 76.62 99 VAL A N 1
ATOM 784 C CA . VAL A 1 99 ? 6.707 -3.776 -4.421 1.00 76.62 99 VAL A CA 1
ATOM 785 C C . VAL A 1 99 ? 8.132 -3.323 -4.739 1.00 76.62 99 VAL A C 1
ATOM 787 O O . VAL A 1 99 ? 8.773 -3.880 -5.625 1.00 76.62 99 VAL A O 1
ATOM 790 N N . VAL A 1 100 ? 8.672 -2.356 -3.990 1.00 77.38 100 VAL A N 1
ATOM 791 C CA . VAL A 1 100 ? 10.056 -1.891 -4.173 1.00 77.38 100 VAL A CA 1
ATOM 792 C C . VAL A 1 100 ? 11.058 -3.013 -3.897 1.00 77.38 100 VAL A C 1
ATOM 794 O O . VAL A 1 100 ? 12.012 -3.175 -4.655 1.00 77.38 100 VAL A O 1
ATOM 797 N N . SER A 1 101 ? 10.858 -3.800 -2.839 1.00 78.75 101 SER A N 1
ATOM 798 C CA . SER A 1 101 ? 11.726 -4.934 -2.514 1.00 78.75 101 SER A CA 1
ATOM 799 C C . SER A 1 101 ? 11.676 -6.017 -3.591 1.00 78.75 101 SER A C 1
ATOM 801 O O . SER A 1 101 ? 12.718 -6.550 -3.966 1.00 78.75 101 SER A O 1
ATOM 803 N N . GLU A 1 102 ? 10.493 -6.344 -4.105 1.00 79.69 102 GLU A N 1
ATOM 804 C CA . GLU A 1 102 ? 10.324 -7.316 -5.188 1.00 79.69 102 GLU A CA 1
ATOM 805 C C . GLU A 1 102 ? 11.022 -6.838 -6.463 1.00 79.69 102 GLU A C 1
ATOM 807 O O . GLU A 1 102 ? 11.809 -7.582 -7.038 1.00 79.69 102 GLU A O 1
ATOM 812 N N . ILE A 1 103 ? 10.849 -5.569 -6.845 1.00 74.75 103 ILE A N 1
ATOM 813 C CA . ILE A 1 103 ? 11.547 -4.973 -7.995 1.00 74.75 103 ILE A CA 1
ATOM 814 C C . ILE A 1 103 ? 13.070 -5.029 -7.810 1.00 74.75 103 ILE A C 1
ATOM 816 O O . ILE A 1 103 ? 13.785 -5.398 -8.738 1.00 74.75 103 ILE A O 1
ATOM 820 N N . LYS A 1 104 ? 13.578 -4.689 -6.616 1.00 75.50 104 LYS A N 1
ATOM 821 C CA . LYS A 1 104 ? 15.024 -4.675 -6.323 1.00 75.50 104 LYS A CA 1
ATOM 822 C C . LYS A 1 104 ? 15.650 -6.074 -6.284 1.00 75.50 104 LYS A C 1
ATOM 824 O O . LYS A 1 104 ? 16.850 -6.197 -6.507 1.00 75.50 104 LYS A O 1
ATOM 829 N N . THR A 1 105 ? 14.874 -7.107 -5.960 1.00 78.94 105 THR A N 1
ATOM 830 C CA . THR A 1 105 ? 15.362 -8.494 -5.828 1.00 78.94 105 THR A CA 1
ATOM 831 C C . THR A 1 105 ? 15.082 -9.354 -7.057 1.00 78.94 105 THR A C 1
ATOM 833 O O . THR A 1 105 ? 15.674 -10.425 -7.196 1.00 78.94 105 THR A O 1
ATOM 836 N N . ALA A 1 106 ? 14.206 -8.900 -7.953 1.00 76.94 106 ALA A N 1
ATOM 837 C CA . ALA A 1 106 ? 13.877 -9.613 -9.172 1.00 76.94 106 ALA A CA 1
ATOM 838 C C . ALA A 1 106 ? 15.095 -9.703 -10.116 1.00 76.94 106 ALA A C 1
ATOM 840 O O . ALA A 1 106 ? 15.813 -8.716 -10.303 1.00 76.94 106 ALA A O 1
ATOM 841 N N . PRO A 1 107 ? 15.323 -10.867 -10.753 1.00 75.94 107 PRO A N 1
ATOM 842 C CA . PRO A 1 107 ? 16.337 -11.004 -11.792 1.00 75.94 107 PRO A CA 1
ATOM 843 C C . PRO A 1 107 ? 16.142 -9.994 -12.930 1.00 75.94 107 PRO A C 1
ATOM 845 O O . PRO A 1 107 ? 15.007 -9.668 -13.300 1.00 75.94 107 PRO A O 1
ATOM 848 N N . LEU A 1 108 ? 17.251 -9.552 -13.530 1.00 62.78 108 LEU A N 1
ATOM 849 C CA . LEU A 1 108 ? 17.246 -8.743 -14.753 1.00 62.78 108 LEU A CA 1
ATOM 850 C C . LEU A 1 108 ? 16.357 -9.403 -15.821 1.00 62.78 108 LEU A C 1
ATOM 852 O O . LEU A 1 108 ? 16.527 -10.579 -16.131 1.00 62.78 108 LEU A O 1
ATOM 856 N N . GLY A 1 109 ? 15.395 -8.645 -16.357 1.00 61.66 109 GLY A N 1
ATOM 857 C CA . GLY A 1 109 ? 14.455 -9.116 -17.381 1.00 61.66 109 GLY A CA 1
ATOM 858 C C . GLY A 1 109 ? 13.152 -9.745 -16.865 1.00 61.66 109 GLY A C 1
ATOM 859 O O . GLY A 1 109 ? 12.323 -10.142 -17.677 1.00 61.66 109 GLY A O 1
ATOM 860 N N . THR A 1 110 ? 12.922 -9.813 -15.547 1.00 67.12 110 THR A N 1
ATOM 861 C CA . THR A 1 110 ? 11.672 -10.377 -14.977 1.00 67.12 110 THR A CA 1
ATOM 862 C C . THR A 1 110 ? 10.442 -9.506 -15.248 1.00 67.12 110 THR A C 1
ATOM 864 O O . THR A 1 110 ? 9.322 -10.004 -15.339 1.00 67.12 110 THR A O 1
ATOM 867 N N . PHE A 1 111 ? 10.635 -8.196 -15.377 1.00 62.38 111 PHE A N 1
ATOM 868 C CA . PHE A 1 111 ? 9.579 -7.231 -15.652 1.00 62.38 111 PHE A CA 1
ATOM 869 C C . PHE A 1 111 ? 10.018 -6.301 -16.785 1.00 62.38 111 PHE A C 1
ATOM 871 O O . PHE A 1 111 ? 11.198 -5.977 -16.916 1.00 62.38 111 PHE A O 1
ATOM 878 N N . ALA A 1 112 ? 9.061 -5.866 -17.602 1.00 65.69 112 ALA A N 1
ATOM 879 C CA . ALA A 1 112 ? 9.270 -4.869 -18.643 1.00 65.69 112 ALA A CA 1
ATOM 880 C C . ALA A 1 112 ? 8.505 -3.596 -18.272 1.00 65.69 112 ALA A C 1
ATOM 882 O O . ALA A 1 112 ? 7.329 -3.656 -17.912 1.00 65.69 112 ALA A O 1
ATOM 883 N N . LEU A 1 113 ? 9.168 -2.443 -18.357 1.00 65.00 113 LEU A N 1
ATOM 884 C CA . LEU A 1 113 ? 8.515 -1.147 -18.200 1.00 65.00 113 LEU A CA 1
ATOM 885 C C . LEU A 1 113 ? 7.944 -0.728 -19.556 1.00 65.00 113 LEU A C 1
ATOM 887 O O . LEU A 1 113 ? 8.692 -0.448 -20.491 1.00 65.00 113 LEU A O 1
ATOM 891 N N . GLN A 1 114 ? 6.617 -0.695 -19.673 1.00 63.34 114 GLN A N 1
ATOM 892 C CA . GLN A 1 114 ? 5.960 -0.077 -20.822 1.00 63.34 114 GLN A CA 1
ATOM 893 C C . GLN A 1 114 ? 5.847 1.427 -20.571 1.00 63.34 114 GLN A C 1
ATOM 895 O O . GLN A 1 114 ? 5.126 1.863 -19.677 1.00 63.34 114 GLN A O 1
ATOM 900 N N . LEU A 1 115 ? 6.591 2.208 -21.353 1.00 61.62 115 LEU A N 1
ATOM 901 C CA . LEU A 1 115 ? 6.504 3.665 -21.375 1.00 61.62 115 LEU A CA 1
ATOM 902 C C . LEU A 1 115 ? 5.414 4.069 -22.373 1.00 61.62 115 LEU A C 1
ATOM 904 O O . LEU A 1 115 ? 5.676 4.155 -23.572 1.00 61.62 115 LEU A O 1
ATOM 908 N N . ASP A 1 116 ? 4.191 4.256 -21.888 1.00 59.22 116 ASP A N 1
ATOM 909 C CA . ASP A 1 116 ? 3.136 4.940 -22.636 1.00 59.22 116 ASP A CA 1
ATOM 910 C C . ASP A 1 116 ? 3.325 6.454 -22.449 1.00 59.22 116 ASP A C 1
ATOM 912 O O . ASP A 1 116 ? 3.374 6.946 -21.323 1.00 59.22 116 ASP A O 1
ATOM 916 N N . GLU A 1 117 ? 3.490 7.185 -23.553 1.00 58.91 117 GLU A N 1
ATOM 917 C CA . GLU A 1 117 ? 3.631 8.650 -23.561 1.00 58.91 117 GLU A CA 1
ATOM 918 C C . GLU A 1 117 ? 2.301 9.358 -23.230 1.00 58.91 117 GLU A C 1
ATOM 920 O O . GLU A 1 117 ? 2.251 10.568 -23.014 1.00 58.91 117 GLU A O 1
ATOM 925 N N . THR A 1 118 ? 1.211 8.598 -23.132 1.00 63.78 118 THR A N 1
ATOM 926 C CA . THR A 1 118 ? -0.104 9.066 -22.729 1.00 63.78 118 THR A CA 1
ATOM 927 C C . THR A 1 118 ? -0.395 8.596 -21.308 1.00 63.78 118 THR A C 1
ATOM 929 O O . THR A 1 118 ? -0.720 7.443 -21.079 1.00 63.78 118 THR A O 1
ATOM 932 N N . THR A 1 119 ? -0.251 9.476 -20.315 1.00 51.84 119 THR A N 1
ATOM 933 C CA . THR A 1 119 ? -1.198 9.643 -19.192 1.00 51.84 119 THR A CA 1
ATOM 934 C C . THR A 1 119 ? -0.691 10.760 -18.276 1.00 51.84 119 THR A C 1
ATOM 936 O O . THR A 1 119 ? 0.445 10.735 -17.816 1.00 51.84 119 THR A O 1
ATOM 939 N N . ASP A 1 120 ? -1.581 11.727 -18.045 1.00 52.97 120 ASP A N 1
ATOM 940 C CA . ASP A 1 120 ? -1.611 12.787 -17.031 1.00 52.97 120 ASP A CA 1
ATOM 941 C C . ASP A 1 120 ? -0.459 12.814 -15.993 1.00 52.97 120 ASP A C 1
ATOM 943 O O . ASP A 1 120 ? -0.229 11.854 -15.253 1.00 52.97 120 ASP A O 1
ATOM 947 N N . ASP A 1 121 ? 0.191 13.979 -15.865 1.00 55.72 121 ASP A N 1
ATOM 948 C CA . ASP A 1 121 ? 1.289 14.332 -14.937 1.00 55.72 121 ASP A CA 1
ATOM 949 C C . ASP A 1 121 ? 1.061 13.900 -13.469 1.00 55.72 121 ASP A C 1
ATOM 951 O O . ASP A 1 121 ? 1.972 13.920 -12.636 1.00 55.72 121 ASP A O 1
ATOM 955 N N . SER A 1 122 ? -0.178 13.568 -13.110 1.00 54.56 122 SER A N 1
ATOM 956 C CA . SER A 1 122 ? -0.600 13.096 -11.796 1.00 54.56 122 SER A CA 1
ATOM 957 C C . SER A 1 122 ? -0.119 11.672 -11.472 1.00 54.56 122 SER A C 1
ATOM 959 O O . SER A 1 122 ? 0.251 11.417 -10.324 1.00 54.56 122 SER A O 1
ATOM 961 N N . ALA A 1 123 ? -0.037 10.764 -12.453 1.00 52.56 123 ALA A N 1
ATOM 962 C CA . ALA A 1 123 ? 0.349 9.368 -12.218 1.00 52.56 123 ALA A CA 1
ATOM 963 C C . ALA A 1 123 ? 1.843 9.237 -11.868 1.00 52.56 123 ALA A C 1
ATOM 965 O O . ALA A 1 123 ? 2.201 8.614 -10.864 1.00 52.56 123 ALA A O 1
ATOM 966 N N . ALA A 1 124 ? 2.716 9.924 -12.611 1.00 56.84 124 ALA A N 1
ATOM 967 C CA . ALA A 1 124 ? 4.160 9.927 -12.364 1.00 56.84 124 ALA A CA 1
ATOM 968 C C . ALA A 1 124 ? 4.544 10.562 -11.011 1.00 56.84 124 ALA A C 1
ATOM 970 O O . ALA A 1 124 ? 5.542 10.178 -10.400 1.00 56.84 124 ALA A O 1
ATOM 971 N N . LYS A 1 125 ? 3.733 11.499 -10.491 1.00 61.00 125 LYS A N 1
ATOM 972 C CA . LYS A 1 125 ? 3.945 12.140 -9.176 1.00 61.00 125 LYS A CA 1
ATOM 973 C C . LYS A 1 125 ? 3.731 11.197 -7.990 1.00 61.00 125 LYS A C 1
ATOM 975 O O . LYS A 1 125 ? 4.195 11.504 -6.895 1.00 61.00 125 LYS A O 1
ATOM 980 N N . THR A 1 126 ? 3.043 10.072 -8.190 1.00 61.91 126 THR A N 1
ATOM 981 C CA . THR A 1 126 ? 2.794 9.079 -7.130 1.00 61.91 126 THR A CA 1
ATOM 982 C C . THR A 1 126 ? 3.845 7.968 -7.065 1.00 61.91 126 THR A C 1
ATOM 984 O O . THR A 1 126 ? 3.829 7.168 -6.127 1.00 61.91 126 THR A O 1
ATOM 987 N N . LEU A 1 127 ? 4.791 7.933 -8.012 1.00 67.19 127 LEU A N 1
ATOM 988 C CA . LEU A 1 127 ? 5.871 6.950 -8.017 1.00 67.19 127 LEU A CA 1
ATOM 989 C C . LEU A 1 127 ? 6.897 7.239 -6.904 1.00 67.19 127 LEU A C 1
ATOM 991 O O . LEU A 1 127 ? 7.219 8.400 -6.638 1.00 67.19 127 LEU A O 1
ATOM 995 N N . PRO A 1 128 ? 7.450 6.199 -6.251 1.00 73.00 128 PRO A N 1
ATOM 996 C CA . PRO A 1 128 ? 8.595 6.348 -5.355 1.00 73.00 128 PRO A CA 1
ATOM 997 C C . PRO A 1 128 ? 9.775 7.046 -6.046 1.00 73.00 128 PRO A C 1
ATOM 999 O O . PRO A 1 128 ? 10.020 6.800 -7.225 1.00 73.00 128 PRO A O 1
ATOM 1002 N N . SER A 1 129 ? 10.537 7.856 -5.303 1.00 75.69 129 SER A N 1
ATOM 1003 C CA . SER A 1 129 ? 11.705 8.597 -5.811 1.00 75.69 129 SER A CA 1
ATOM 1004 C C . SER A 1 129 ? 12.701 7.704 -6.549 1.00 75.69 129 SER A C 1
ATOM 1006 O O . SER A 1 129 ? 13.061 8.020 -7.676 1.00 75.69 129 SER A O 1
ATOM 1008 N N . ASP A 1 130 ? 13.054 6.559 -5.959 1.00 70.62 130 ASP A N 1
ATOM 1009 C CA . ASP A 1 130 ? 13.993 5.590 -6.540 1.00 70.62 130 ASP A CA 1
ATOM 1010 C C . ASP A 1 130 ? 13.512 5.084 -7.909 1.00 70.62 130 ASP A C 1
ATOM 1012 O O . ASP A 1 130 ? 14.295 4.915 -8.837 1.00 70.62 130 ASP A O 1
ATOM 1016 N N . LEU A 1 131 ? 12.204 4.839 -8.047 1.00 74.62 131 LEU A N 1
ATOM 1017 C CA . LEU A 1 131 ? 11.621 4.330 -9.287 1.00 74.62 131 LEU A CA 1
ATOM 1018 C C . LEU A 1 131 ? 11.492 5.438 -10.334 1.00 74.62 131 LEU A C 1
ATOM 1020 O O . LEU A 1 131 ? 11.678 5.186 -11.521 1.00 74.62 131 LEU A O 1
ATOM 1024 N N . LYS A 1 132 ? 11.198 6.663 -9.893 1.00 77.81 132 LYS A N 1
ATOM 1025 C CA . LYS A 1 132 ? 11.127 7.834 -10.762 1.00 77.81 132 LYS A CA 1
ATOM 1026 C C . LYS A 1 132 ? 12.488 8.161 -11.377 1.00 77.81 132 LYS A C 1
ATOM 1028 O O . LYS A 1 132 ? 12.545 8.425 -12.568 1.00 77.81 132 LYS A O 1
ATOM 1033 N N . GLU A 1 133 ? 13.568 8.095 -10.600 1.00 80.25 133 GLU A N 1
ATOM 1034 C CA . GLU A 1 133 ? 14.928 8.333 -11.101 1.00 80.25 133 GLU A CA 1
ATOM 1035 C C . GLU A 1 133 ? 15.316 7.317 -12.185 1.00 80.25 133 GLU A C 1
ATOM 1037 O O . GLU A 1 133 ? 15.733 7.698 -13.277 1.00 80.25 133 GLU A O 1
ATOM 1042 N N . VAL A 1 134 ? 15.066 6.026 -11.934 1.00 78.81 134 VAL A N 1
ATOM 1043 C CA . VAL A 1 134 ? 15.300 4.957 -12.921 1.00 78.81 134 VAL A CA 1
ATOM 1044 C C . VAL A 1 134 ? 14.451 5.159 -14.181 1.00 78.81 134 VAL A C 1
ATOM 1046 O O . VAL A 1 134 ? 14.927 4.922 -15.294 1.00 78.81 134 VAL A O 1
ATOM 1049 N N . LEU A 1 135 ? 13.201 5.607 -14.030 1.00 77.06 135 LEU A N 1
ATOM 1050 C CA . LEU A 1 135 ? 12.317 5.897 -15.157 1.00 77.06 135 LEU A CA 1
ATOM 1051 C C . LEU A 1 135 ? 12.834 7.078 -15.984 1.00 77.06 135 LEU A C 1
ATOM 1053 O O . LEU A 1 135 ? 12.920 6.964 -17.204 1.00 77.06 135 LEU A O 1
ATOM 1057 N N . ASP A 1 136 ? 13.230 8.171 -15.328 1.00 79.50 136 ASP A N 1
ATOM 1058 C CA . ASP A 1 136 ? 13.783 9.362 -15.976 1.00 79.50 136 ASP A CA 1
ATOM 1059 C C . ASP A 1 136 ? 15.060 9.017 -16.758 1.00 79.50 136 ASP A C 1
ATOM 1061 O O . ASP A 1 136 ? 15.230 9.450 -17.900 1.00 79.50 136 ASP A O 1
ATOM 1065 N N . ASP A 1 137 ? 15.943 8.192 -16.193 1.00 81.38 137 ASP A N 1
ATOM 1066 C CA . ASP A 1 137 ? 17.153 7.740 -16.882 1.00 81.38 137 ASP A CA 1
ATOM 1067 C C . ASP A 1 137 ? 16.849 6.789 -18.045 1.00 81.38 137 ASP A C 1
ATOM 1069 O O . ASP A 1 137 ? 17.446 6.910 -19.119 1.00 81.38 137 ASP A O 1
ATOM 1073 N N . THR A 1 138 ? 15.856 5.910 -17.891 1.00 81.19 138 THR A N 1
ATOM 1074 C CA . THR A 1 138 ? 15.373 5.052 -18.984 1.00 81.19 138 THR A CA 1
ATOM 1075 C C . THR A 1 138 ? 14.814 5.896 -20.132 1.00 81.19 138 THR A C 1
ATOM 1077 O O . THR A 1 138 ? 15.145 5.653 -21.294 1.00 81.19 138 THR A O 1
ATOM 1080 N N . VAL A 1 139 ? 14.027 6.934 -19.828 1.00 79.94 139 VAL A N 1
ATOM 1081 C CA . VAL A 1 139 ? 13.475 7.870 -20.820 1.00 79.94 139 VAL A CA 1
ATOM 1082 C C . VAL A 1 139 ? 14.593 8.626 -21.539 1.00 79.94 139 VAL A C 1
ATOM 1084 O O . VAL A 1 139 ? 14.585 8.700 -22.769 1.00 79.94 139 VAL A O 1
ATOM 1087 N N . LYS A 1 140 ? 15.597 9.139 -20.814 1.00 84.00 140 LYS A N 1
ATOM 1088 C CA . LYS A 1 140 ? 16.770 9.789 -21.427 1.00 84.00 140 LYS A CA 1
ATOM 1089 C C . LYS A 1 140 ? 17.513 8.838 -22.362 1.00 84.00 140 LYS A C 1
ATOM 1091 O O . LYS A 1 140 ? 17.854 9.237 -23.474 1.00 84.00 140 LYS A O 1
ATOM 1096 N N . MET A 1 141 ? 17.732 7.591 -21.943 1.00 83.88 141 MET A N 1
ATOM 1097 C CA . MET A 1 141 ? 18.414 6.585 -22.756 1.00 83.88 141 MET A CA 1
ATOM 1098 C C . MET A 1 141 ? 17.625 6.272 -24.034 1.00 83.88 141 MET A C 1
ATOM 1100 O O . MET A 1 141 ? 18.185 6.300 -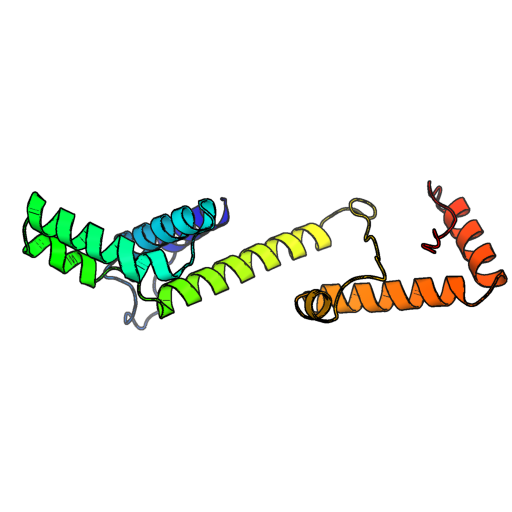25.129 1.00 83.88 141 MET A O 1
ATOM 1104 N N . VAL A 1 142 ? 16.311 6.056 -23.922 1.00 83.25 142 VAL A N 1
ATOM 1105 C CA . VAL A 1 142 ? 15.423 5.835 -25.074 1.00 83.25 142 VAL A CA 1
ATOM 1106 C C . VAL A 1 142 ? 15.447 7.032 -26.027 1.00 83.25 142 VAL A C 1
ATOM 1108 O O . VAL A 1 142 ? 15.606 6.851 -27.235 1.00 83.25 142 VAL A O 1
ATOM 1111 N N . ASN A 1 143 ? 15.351 8.257 -25.507 1.00 85.38 143 ASN A N 1
ATOM 1112 C CA . ASN A 1 143 ? 15.405 9.477 -26.313 1.00 85.38 143 ASN A CA 1
ATOM 1113 C C . ASN A 1 143 ? 16.758 9.642 -27.014 1.00 85.38 143 ASN A C 1
ATOM 1115 O O . ASN A 1 143 ? 16.806 10.016 -28.187 1.00 85.38 143 ASN A O 1
ATOM 1119 N N . PHE A 1 144 ? 17.856 9.293 -26.345 1.00 87.81 144 PHE A N 1
ATOM 1120 C CA . PHE A 1 144 ? 19.182 9.284 -26.951 1.00 87.81 144 PHE A CA 1
ATOM 1121 C C . PHE A 1 144 ? 19.284 8.272 -28.101 1.00 87.81 144 PHE A C 1
ATOM 1123 O O . PHE A 1 144 ? 19.778 8.622 -29.177 1.00 87.81 144 PHE A O 1
ATOM 1130 N N . VAL A 1 145 ? 18.760 7.053 -27.933 1.00 87.38 145 VAL A N 1
ATOM 1131 C CA . VAL A 1 145 ? 18.711 6.045 -29.009 1.00 87.38 145 VAL A CA 1
ATOM 1132 C C . VAL A 1 145 ? 17.867 6.532 -30.192 1.00 87.38 145 VAL A C 1
ATOM 1134 O O . VAL A 1 145 ? 18.271 6.368 -31.347 1.00 87.38 145 VAL A O 1
ATOM 1137 N N . LYS A 1 146 ? 16.732 7.186 -29.914 1.00 83.62 146 LYS A N 1
ATOM 1138 C CA . LYS A 1 146 ? 15.831 7.756 -30.928 1.00 83.62 146 LYS A CA 1
ATOM 1139 C C . LYS A 1 146 ? 16.401 8.989 -31.638 1.00 83.62 146 LYS A C 1
ATOM 1141 O O . LYS A 1 146 ? 15.986 9.271 -32.758 1.00 83.62 146 LYS A O 1
ATOM 1146 N N . SER A 1 147 ? 17.339 9.711 -31.024 1.00 89.75 147 SER A N 1
ATOM 1147 C CA . SER A 1 147 ? 17.848 10.987 -31.551 1.00 89.75 147 SER A CA 1
ATOM 1148 C C . SER A 1 147 ? 18.600 10.873 -32.884 1.00 89.75 147 SER A C 1
ATOM 1150 O O . SER A 1 147 ? 18.736 11.871 -33.590 1.00 89.75 147 SER A O 1
ATOM 1152 N N . SER A 1 148 ? 19.091 9.682 -33.256 1.00 90.12 148 SER A N 1
ATOM 1153 C CA . SER A 1 148 ? 19.768 9.481 -34.540 1.00 90.12 148 SER A CA 1
ATOM 1154 C C . SER A 1 148 ? 19.696 8.042 -35.059 1.00 90.12 148 SER A C 1
ATOM 1156 O O . SER A 1 148 ? 19.666 7.070 -34.301 1.00 90.12 148 SER A O 1
ATOM 1158 N N . ALA A 1 149 ? 19.768 7.900 -36.387 1.00 88.75 149 ALA A N 1
ATOM 1159 C CA . ALA A 1 149 ? 19.828 6.598 -37.053 1.00 88.75 149 ALA A CA 1
ATOM 1160 C C . ALA A 1 149 ? 21.077 5.782 -36.665 1.00 88.75 149 ALA A C 1
ATOM 1162 O O . ALA A 1 149 ? 21.033 4.552 -36.661 1.00 88.75 149 ALA A O 1
ATOM 1163 N N . LEU A 1 150 ? 22.187 6.450 -36.327 1.00 91.56 150 LEU A N 1
ATOM 1164 C CA . LEU A 1 150 ? 23.402 5.783 -35.856 1.00 91.56 150 LEU A CA 1
ATOM 1165 C C . LEU A 1 150 ? 23.172 5.133 -34.489 1.00 91.56 150 LEU A C 1
ATOM 1167 O O . LEU A 1 150 ? 23.465 3.952 -34.330 1.00 91.56 150 LEU A O 1
ATOM 1171 N N . ASN A 1 151 ? 22.588 5.864 -33.538 1.00 90.38 151 ASN A N 1
ATOM 1172 C CA . ASN A 1 151 ? 22.327 5.339 -32.196 1.00 90.38 151 ASN A CA 1
ATOM 1173 C C . ASN A 1 151 ? 21.337 4.171 -32.232 1.00 90.38 151 ASN A C 1
ATOM 1175 O O . ASN A 1 151 ? 21.538 3.175 -31.545 1.00 90.38 151 ASN A O 1
ATOM 1179 N N . SER A 1 152 ? 20.323 4.239 -33.098 1.00 88.75 152 SER A N 1
ATOM 1180 C CA . SER A 1 152 ? 19.395 3.124 -33.322 1.00 88.75 152 SER A CA 1
ATOM 1181 C C . SER A 1 152 ? 20.090 1.875 -33.886 1.00 88.75 152 SER A C 1
ATOM 1183 O O . SER A 1 152 ? 19.783 0.758 -33.475 1.00 88.75 152 SER A O 1
ATOM 1185 N N . ARG A 1 153 ? 21.061 2.039 -34.799 1.00 91.56 153 ARG A N 1
ATOM 1186 C CA . ARG A 1 153 ? 21.870 0.920 -35.321 1.00 91.56 153 ARG A CA 1
ATOM 1187 C C . ARG A 1 153 ? 22.790 0.327 -34.256 1.00 91.56 153 ARG A C 1
ATOM 1189 O O . ARG A 1 153 ? 22.888 -0.891 -34.172 1.00 91.56 153 ARG A O 1
ATOM 1196 N N . LEU A 1 154 ? 23.449 1.172 -33.462 1.00 91.00 154 LEU A N 1
ATOM 1197 C CA . LEU A 1 154 ? 24.315 0.732 -32.364 1.00 91.00 154 LEU A CA 1
ATOM 1198 C C . LEU A 1 154 ? 23.520 -0.020 -31.294 1.00 91.00 154 LEU A C 1
ATOM 1200 O O . LEU A 1 154 ? 23.955 -1.072 -30.845 1.00 91.00 154 LEU A O 1
ATOM 1204 N N . PHE A 1 155 ? 22.332 0.475 -30.944 1.00 89.81 155 PHE A N 1
ATOM 1205 C CA . PHE A 1 155 ? 21.425 -0.201 -30.021 1.00 89.81 155 PHE A CA 1
ATOM 1206 C C . PHE A 1 155 ? 21.011 -1.585 -30.537 1.00 89.81 155 PHE A C 1
ATOM 1208 O O . PHE A 1 155 ? 21.059 -2.550 -29.786 1.00 89.81 155 PHE A O 1
ATOM 1215 N N . ARG A 1 156 ? 20.683 -1.708 -31.831 1.00 88.00 156 ARG A N 1
ATOM 1216 C CA . ARG A 1 156 ? 20.364 -3.004 -32.448 1.00 88.00 156 ARG A CA 1
ATOM 1217 C C . ARG A 1 156 ? 21.515 -4.002 -32.337 1.00 88.00 156 ARG A C 1
ATOM 1219 O O . ARG A 1 156 ? 21.282 -5.139 -31.950 1.00 88.00 156 ARG A O 1
ATOM 1226 N N . LEU A 1 157 ? 22.737 -3.575 -32.667 1.00 89.38 157 LEU A N 1
ATOM 1227 C CA . LEU A 1 157 ? 23.928 -4.426 -32.560 1.00 89.38 157 LEU A CA 1
ATOM 1228 C C . LEU A 1 157 ? 24.163 -4.865 -31.114 1.00 89.38 157 LEU A C 1
ATOM 1230 O O . LEU A 1 157 ? 24.337 -6.049 -30.865 1.00 89.38 157 LEU A O 1
ATOM 1234 N N . LEU A 1 158 ? 24.059 -3.933 -30.163 1.00 88.50 158 LEU A N 1
ATOM 1235 C CA . LEU A 1 158 ? 24.163 -4.240 -28.739 1.00 88.50 158 LEU A CA 1
ATOM 1236 C C . LEU A 1 158 ? 23.115 -5.273 -28.297 1.00 88.50 158 LEU A C 1
ATOM 1238 O O . LEU A 1 158 ? 23.437 -6.194 -27.559 1.00 88.50 158 LEU A O 1
ATOM 1242 N N . CYS A 1 159 ? 21.864 -5.138 -28.742 1.00 86.44 159 CYS A N 1
ATOM 1243 C CA . CYS A 1 159 ? 20.813 -6.109 -28.442 1.00 86.44 159 CYS A CA 1
ATOM 1244 C C . CYS A 1 159 ? 21.090 -7.483 -29.065 1.00 86.44 159 CYS A C 1
ATOM 1246 O O . CYS A 1 159 ? 20.852 -8.489 -28.402 1.00 86.44 159 CYS A O 1
ATOM 1248 N N . SER A 1 160 ? 21.602 -7.523 -30.298 1.00 87.38 160 SER A N 1
ATOM 1249 C CA . SER A 1 160 ? 21.990 -8.765 -30.977 1.00 87.38 160 SER A CA 1
ATOM 1250 C C . SER A 1 160 ? 23.149 -9.466 -30.265 1.00 87.38 160 SER A C 1
ATOM 1252 O O . SER A 1 160 ? 23.113 -10.681 -30.126 1.00 87.38 160 SER A O 1
ATOM 1254 N N . ASP A 1 161 ? 24.150 -8.719 -29.789 1.00 90.50 161 ASP A N 1
ATOM 1255 C CA . ASP A 1 161 ? 25.300 -9.270 -29.055 1.00 90.50 161 ASP A CA 1
ATOM 1256 C C . ASP A 1 161 ? 24.909 -9.807 -27.665 1.00 90.50 161 ASP A C 1
ATOM 1258 O O . ASP A 1 161 ? 25.620 -10.627 -27.086 1.00 90.50 161 ASP A O 1
ATOM 1262 N N . LEU A 1 162 ? 23.783 -9.338 -27.118 1.00 86.31 162 LEU A N 1
ATOM 1263 C CA . LEU A 1 162 ? 23.227 -9.763 -25.831 1.00 86.31 162 LEU A CA 1
ATOM 1264 C C . LEU A 1 162 ? 22.151 -10.854 -25.964 1.00 86.31 162 LEU A C 1
ATOM 1266 O O . LEU A 1 162 ? 21.447 -11.116 -24.988 1.00 86.31 162 LEU A O 1
ATOM 1270 N N . ASP A 1 163 ? 21.985 -11.452 -27.148 1.00 85.25 163 ASP A N 1
ATOM 1271 C CA . ASP A 1 163 ? 20.942 -12.445 -27.447 1.00 85.25 163 ASP A CA 1
ATOM 1272 C C . ASP A 1 163 ? 19.519 -11.962 -27.073 1.00 85.25 163 ASP A C 1
ATOM 1274 O O . ASP A 1 163 ? 18.652 -12.730 -26.644 1.00 85.25 163 ASP A O 1
ATOM 1278 N N . SER A 1 164 ? 19.259 -10.655 -27.213 1.00 81.19 164 SER A N 1
ATOM 1279 C CA . SER A 1 164 ? 17.950 -10.070 -26.916 1.00 81.19 164 SER A CA 1
ATOM 1280 C C . SER A 1 164 ? 16.913 -10.489 -27.957 1.00 81.19 164 SER A C 1
ATOM 1282 O O . SER A 1 164 ? 17.124 -10.368 -29.159 1.00 81.19 164 SER A O 1
ATOM 1284 N N . VAL A 1 165 ? 15.717 -10.865 -27.495 1.00 80.69 165 VAL A N 1
ATOM 1285 C CA . VAL A 1 165 ? 14.558 -11.159 -28.362 1.00 80.69 165 VAL A CA 1
ATOM 1286 C C . VAL A 1 165 ? 14.085 -9.915 -29.131 1.00 80.69 165 VAL A C 1
ATOM 1288 O O . VAL A 1 165 ? 13.472 -10.017 -30.195 1.00 80.69 165 VAL A O 1
ATOM 1291 N N . HIS A 1 166 ? 14.355 -8.723 -28.595 1.00 79.00 166 HIS A N 1
ATOM 1292 C CA . HIS A 1 166 ? 13.958 -7.452 -29.189 1.00 79.00 166 HIS A CA 1
ATOM 1293 C C . HIS A 1 166 ? 15.186 -6.582 -29.456 1.00 79.00 166 HIS A C 1
ATOM 1295 O O . HIS A 1 166 ? 15.905 -6.210 -28.530 1.00 79.00 166 HIS A O 1
ATOM 1301 N N . GLU A 1 167 ? 15.393 -6.214 -30.722 1.00 80.75 167 GLU A N 1
ATOM 1302 C CA . GLU A 1 167 ? 16.559 -5.431 -31.158 1.00 80.75 167 GLU A CA 1
ATOM 1303 C C . GLU A 1 167 ? 16.205 -4.011 -31.628 1.00 80.75 167 GLU A C 1
ATOM 1305 O O . GLU A 1 167 ? 17.037 -3.273 -32.156 1.00 80.75 167 GLU A O 1
ATOM 1310 N N . THR A 1 168 ? 14.932 -3.624 -31.556 1.00 79.00 168 THR A N 1
ATOM 1311 C CA . THR A 1 168 ? 14.465 -2.314 -32.021 1.00 79.00 168 THR A CA 1
ATOM 1312 C C . THR A 1 168 ? 13.411 -1.773 -31.068 1.00 79.00 168 THR A C 1
ATOM 1314 O O . THR A 1 168 ? 12.549 -2.510 -30.594 1.00 79.00 168 THR A O 1
ATOM 1317 N N . LEU A 1 169 ? 13.481 -0.470 -30.796 1.00 79.00 169 LEU A N 1
ATOM 1318 C CA . LEU A 1 169 ? 12.470 0.234 -30.017 1.00 79.00 169 LEU A CA 1
ATOM 1319 C C . LEU A 1 169 ? 11.190 0.387 -30.846 1.00 79.00 169 LEU A C 1
ATOM 1321 O O . LEU A 1 169 ? 11.237 0.823 -31.997 1.00 79.00 169 LEU A O 1
ATOM 1325 N N . LEU A 1 170 ? 10.043 0.049 -30.257 1.00 70.38 170 LEU A N 1
ATOM 1326 C CA . LEU A 1 170 ? 8.745 0.275 -30.888 1.00 70.38 170 LEU A CA 1
ATOM 1327 C C . LEU A 1 170 ? 8.378 1.762 -30.791 1.00 70.38 170 LEU A C 1
ATOM 1329 O O . LEU A 1 170 ? 8.463 2.371 -29.725 1.00 70.38 170 LEU A O 1
ATOM 1333 N N . TYR A 1 171 ? 7.971 2.345 -31.916 1.00 58.62 171 TYR A N 1
ATOM 1334 C CA . TYR A 1 171 ? 7.417 3.694 -31.965 1.00 58.62 171 TYR A CA 1
ATOM 1335 C C . TYR A 1 171 ? 5.894 3.575 -31.907 1.00 58.62 171 TYR A C 1
ATOM 1337 O O . TYR A 1 171 ? 5.285 3.075 -32.853 1.00 58.62 171 TYR A O 1
ATOM 1345 N N . ALA A 1 172 ? 5.282 4.012 -30.807 1.00 50.62 172 ALA A N 1
ATOM 1346 C CA . ALA A 1 172 ? 3.865 4.346 -30.835 1.00 50.62 172 ALA A CA 1
ATOM 1347 C C . ALA A 1 172 ? 3.701 5.586 -31.734 1.00 50.62 172 ALA A C 1
ATOM 1349 O O . ALA A 1 172 ? 4.514 6.509 -31.656 1.00 50.62 172 ALA A O 1
ATOM 1350 N N . ARG A 1 173 ? 2.737 5.543 -32.657 1.00 35.88 173 ARG A N 1
ATOM 1351 C CA . ARG A 1 173 ? 2.337 6.693 -33.478 1.00 35.88 173 ARG A CA 1
ATOM 1352 C C . ARG A 1 173 ? 1.279 7.504 -32.759 1.00 35.88 173 ARG A C 1
ATOM 1354 O O . ARG A 1 173 ? 0.434 6.855 -32.105 1.00 35.88 173 ARG A O 1
#

Organism: NCBI:txid1843537

Foldseek 3Di:
DVVLVVVLVVLVPDDDDPPPPDDDPPPPLANVLVVVLVVCVVVVHDLCCQVPPVLVVVLVVCCVPVNNVRSVVSVVRPSDPVSSVVVVVVVVVVVLVVVVVCVVPDPPPPDDDDDDPDDDPVVLVPDDPVVSVVVVVVVVLVVVCVVDPVSLVVQLVVCVVVVHPDRGDDDDD

pLDDT: mean 72.26, std 13.84, range [35.88, 93.69]

Secondary structure (DSSP, 8-state):
-HHHHHHHHHHHH----TT--SSSS-HHHHHHHHHHHHHHHHTT--TTHIIIIIHHHHHHHHHHHH-HHHHHHHTTS--SHHHHHHHHHHHHHHHHHHHHHHHHHSPTTSS-----S-S-HHHHTTS-HHHHHHHHHHHHHHHHHHT-HHHHHHHHHHHHHTT-S--S-----